Protein AF-A0A3G1KVZ5-F1 (afdb_monomer_lite)

Sequence (141 aa):
MNRLGIYLINGFFSAFIGLVIKIIETVVEHENTVSVPELFESMTKGALIGTISLFVLFHVFIRFKRKPIAGFISNFIVVAVLMAVVGIFDFITSSCAFNYYRWIVSFIMAEILSFLLASVWYRQMILYNDKLEKKKASIMD

Organism: Formimonas warabiya (NCBI:txid1761012)

Secondary structure (DSSP, 8-state):
--HHHHHHHHHHHHHHHHHHHHHHHHHHTT-S---HHHHHHHHHHHHHHHHHHHHHHHHHHHHTTS-HHHHHHHHHHHHHHHHHHHHHHHHHHS-S---HHHHHHHHHHHHHHHHHHHHHHHHHHHHHHHHHHHHHHHHH-

Radius of gyration: 17.64 Å; chains: 1; bounding box: 46×23×56 Å

pLDDT: mean 83.36, std 7.32, range [55.56, 92.5]

Structure (mmCIF, N/CA/C/O backbone):
data_AF-A0A3G1KVZ5-F1
#
_entry.id   AF-A0A3G1KVZ5-F1
#
loop_
_atom_site.group_PDB
_atom_site.id
_atom_site.type_symbol
_atom_site.label_atom_id
_atom_site.label_alt_id
_atom_site.label_comp_id
_atom_site.label_asym_id
_atom_site.label_entity_id
_atom_site.label_seq_id
_atom_site.pdbx_PDB_ins_code
_atom_site.Cartn_x
_atom_site.Cartn_y
_atom_site.Cartn_z
_atom_site.occupancy
_atom_site.B_iso_or_equiv
_atom_site.auth_seq_id
_atom_site.auth_comp_id
_atom_site.auth_asym_id
_atom_site.auth_atom_id
_atom_site.pdbx_PDB_model_num
ATOM 1 N N . MET A 1 1 ? -21.204 1.647 8.944 1.00 57.59 1 MET A N 1
ATOM 2 C CA . MET A 1 1 ? -20.349 1.045 7.908 1.00 57.59 1 MET A CA 1
ATOM 3 C C . MET A 1 1 ? -19.881 -0.305 8.419 1.00 57.59 1 MET A C 1
ATOM 5 O O . MET A 1 1 ? -19.348 -0.359 9.523 1.00 57.59 1 MET A O 1
ATOM 9 N N . ASN A 1 2 ? -20.175 -1.383 7.692 1.00 72.56 2 ASN A N 1
ATOM 10 C CA . ASN A 1 2 ? -19.749 -2.733 8.070 1.00 72.56 2 ASN A CA 1
ATOM 11 C C . ASN A 1 2 ? -18.269 -2.932 7.708 1.00 72.56 2 ASN A C 1
ATOM 13 O O . ASN A 1 2 ? -17.785 -2.307 6.766 1.00 72.56 2 ASN A O 1
ATOM 17 N N . ARG A 1 3 ? -17.560 -3.804 8.443 1.00 73.38 3 ARG A N 1
ATOM 18 C CA . ARG A 1 3 ? -16.112 -4.049 8.264 1.00 73.38 3 ARG A CA 1
ATOM 19 C C . ARG A 1 3 ? -15.753 -4.390 6.817 1.00 73.38 3 ARG A C 1
ATOM 21 O O . ARG A 1 3 ? -14.792 -3.851 6.295 1.00 73.38 3 ARG A O 1
ATOM 28 N N . LEU A 1 4 ? -16.571 -5.211 6.159 1.00 80.25 4 LEU A N 1
ATOM 29 C CA . LEU A 1 4 ? -16.380 -5.586 4.756 1.00 80.25 4 LEU A CA 1
ATOM 30 C C . LEU A 1 4 ? -16.336 -4.362 3.823 1.00 80.25 4 LEU A C 1
ATOM 32 O O . LEU A 1 4 ? -15.466 -4.273 2.969 1.00 80.25 4 LEU A O 1
ATOM 36 N N . GLY A 1 5 ? -17.226 -3.385 4.028 1.00 83.56 5 GLY A N 1
ATOM 37 C CA . GLY A 1 5 ? -17.275 -2.174 3.202 1.00 83.56 5 GLY A CA 1
ATOM 38 C C . GLY A 1 5 ? -16.027 -1.302 3.345 1.00 83.56 5 GLY A C 1
ATOM 39 O O . GLY A 1 5 ? -15.577 -0.724 2.365 1.00 83.56 5 GLY A O 1
ATOM 40 N N . ILE A 1 6 ? -15.432 -1.258 4.542 1.00 84.25 6 ILE A N 1
ATOM 41 C CA . ILE A 1 6 ? -14.153 -0.573 4.787 1.00 84.25 6 ILE A CA 1
ATOM 42 C C . ILE A 1 6 ? -13.037 -1.221 3.956 1.00 84.25 6 ILE A C 1
ATOM 44 O O . ILE A 1 6 ? -12.332 -0.521 3.236 1.00 84.25 6 ILE A O 1
ATOM 48 N N . TYR A 1 7 ? -12.922 -2.552 3.995 1.00 85.81 7 TYR A N 1
ATOM 49 C CA . TYR A 1 7 ? -11.905 -3.272 3.222 1.00 85.81 7 TYR A CA 1
ATOM 50 C C . TYR A 1 7 ? -12.110 -3.153 1.710 1.00 85.81 7 TYR A C 1
ATOM 52 O O . TYR A 1 7 ? -11.134 -2.972 0.994 1.00 85.81 7 TYR A O 1
ATOM 60 N N . LEU A 1 8 ? -13.355 -3.196 1.223 1.00 87.50 8 LEU A N 1
ATOM 61 C CA . LEU A 1 8 ? -13.656 -3.047 -0.205 1.00 87.50 8 LEU A CA 1
ATOM 62 C C . LEU A 1 8 ? -13.303 -1.650 -0.725 1.00 87.50 8 LEU A C 1
ATOM 64 O O . LEU A 1 8 ? -12.626 -1.523 -1.742 1.00 87.50 8 LEU A O 1
ATOM 68 N N . ILE A 1 9 ? -13.717 -0.602 -0.008 1.00 88.62 9 ILE A N 1
ATOM 69 C CA . ILE A 1 9 ? -13.399 0.785 -0.370 1.00 88.62 9 ILE A CA 1
ATOM 70 C C . ILE A 1 9 ? -11.885 1.016 -0.303 1.00 88.62 9 ILE A C 1
ATOM 72 O O . ILE A 1 9 ? -11.320 1.669 -1.176 1.00 88.62 9 ILE A O 1
ATOM 76 N N . ASN A 1 10 ? -11.215 0.452 0.703 1.00 89.19 10 ASN A N 1
ATOM 77 C CA . ASN A 1 10 ? -9.764 0.517 0.799 1.00 89.19 10 ASN A CA 1
ATOM 78 C C . ASN A 1 10 ? -9.088 -0.178 -0.377 1.00 89.19 10 ASN A C 1
ATOM 80 O O . ASN A 1 10 ? -8.272 0.448 -1.034 1.00 89.19 10 ASN A O 1
ATOM 84 N N . GLY A 1 11 ? -9.458 -1.425 -0.673 1.00 88.56 11 GLY A N 1
ATOM 85 C CA . GLY A 1 11 ? -8.913 -2.168 -1.805 1.00 88.56 11 GLY A CA 1
ATOM 86 C C . GLY A 1 11 ? -9.087 -1.411 -3.121 1.00 88.56 11 GLY A C 1
ATOM 87 O O . GLY A 1 11 ? -8.149 -1.345 -3.906 1.00 88.56 11 GLY A O 1
ATOM 88 N N . PHE A 1 12 ? -10.234 -0.753 -3.316 1.00 91.81 12 PHE A N 1
ATOM 89 C CA . PHE A 1 12 ? -10.471 0.127 -4.459 1.00 91.81 12 PHE A CA 1
ATOM 90 C C . PHE A 1 12 ? -9.490 1.309 -4.495 1.00 91.81 12 PHE A C 1
ATOM 92 O O . PHE A 1 12 ? -8.779 1.473 -5.482 1.00 91.81 12 PHE A O 1
ATOM 99 N N . PHE A 1 13 ? -9.376 2.099 -3.421 1.00 90.81 13 PHE A N 1
ATOM 100 C CA . PHE A 1 13 ? -8.422 3.218 -3.380 1.00 90.81 13 PHE A CA 1
ATOM 101 C C . PHE A 1 13 ? -6.967 2.764 -3.517 1.00 90.81 13 PHE A C 1
ATOM 103 O O . PHE A 1 13 ? -6.174 3.419 -4.189 1.00 90.81 13 PHE A O 1
ATOM 110 N N . SER A 1 14 ? -6.611 1.629 -2.925 1.00 91.50 14 SER A N 1
ATOM 111 C CA . SER A 1 14 ? -5.276 1.053 -3.031 1.00 91.50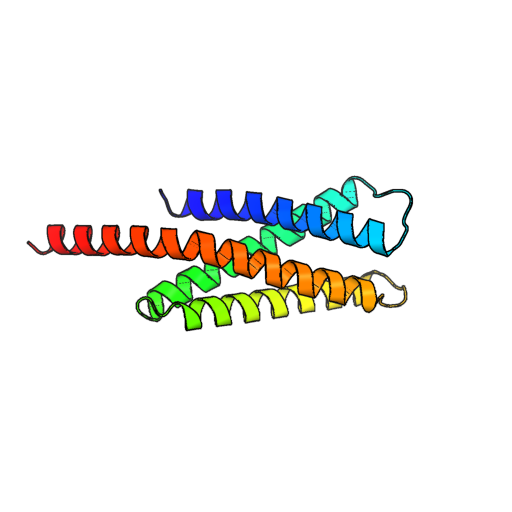 14 SER A CA 1
ATOM 112 C C . SER A 1 14 ? -4.980 0.522 -4.437 1.00 91.50 14 SER A C 1
ATOM 114 O O . SER A 1 14 ? -3.842 0.624 -4.887 1.00 91.50 14 SER A O 1
ATOM 116 N N . ALA A 1 15 ? -5.990 0.050 -5.174 1.00 92.06 15 ALA A N 1
ATOM 117 C CA . ALA A 1 15 ? -5.852 -0.268 -6.593 1.00 92.06 15 ALA A CA 1
ATOM 118 C C . ALA A 1 15 ? -5.539 0.985 -7.424 1.00 92.06 15 ALA A C 1
ATOM 120 O O . ALA A 1 15 ? -4.630 0.962 -8.252 1.00 92.06 15 ALA A O 1
ATOM 121 N N . PHE A 1 16 ? -6.234 2.100 -7.163 1.00 91.94 16 PHE A N 1
ATOM 122 C CA . PHE A 1 16 ? -5.923 3.387 -7.801 1.00 91.94 16 PHE A CA 1
ATOM 123 C C . PHE A 1 16 ? -4.520 3.881 -7.457 1.00 91.94 16 PHE A C 1
ATOM 125 O O . PHE A 1 16 ? -3.829 4.391 -8.331 1.00 91.94 16 PHE A O 1
ATOM 132 N N . ILE A 1 17 ? -4.077 3.697 -6.213 1.00 90.75 17 ILE A N 1
ATOM 133 C CA . ILE A 1 17 ? -2.700 4.002 -5.807 1.00 90.75 17 ILE A CA 1
ATOM 134 C C . ILE A 1 17 ? -1.701 3.179 -6.630 1.00 90.75 17 ILE A C 1
ATOM 136 O O . ILE A 1 17 ? -0.761 3.753 -7.170 1.00 90.75 17 ILE A O 1
ATOM 140 N N . GLY A 1 18 ? -1.930 1.872 -6.792 1.00 89.81 18 GLY A N 1
ATOM 141 C CA . GLY A 1 18 ? -1.095 1.021 -7.647 1.00 89.81 18 GLY A CA 1
ATOM 142 C C . GLY A 1 18 ? -1.047 1.507 -9.100 1.00 89.81 18 GLY A C 1
ATOM 143 O O . GLY A 1 18 ? 0.024 1.590 -9.700 1.00 89.81 18 GLY A O 1
ATOM 144 N N . LEU A 1 19 ? -2.190 1.918 -9.654 1.00 92.50 19 LEU A N 1
ATOM 145 C CA . LEU A 1 19 ? -2.252 2.508 -10.994 1.00 92.50 19 LEU A CA 1
ATOM 146 C C . LEU A 1 19 ? -1.431 3.802 -11.097 1.00 92.50 19 LEU A C 1
ATOM 148 O O . LEU A 1 19 ? -0.644 3.955 -12.027 1.00 92.50 19 LEU A O 1
ATOM 152 N N . VAL A 1 20 ? -1.578 4.715 -10.132 1.00 89.50 20 VAL A N 1
ATOM 153 C CA . VAL A 1 20 ? -0.821 5.977 -10.090 1.00 89.50 20 VAL A CA 1
ATOM 154 C C . VAL A 1 20 ? 0.681 5.714 -10.002 1.00 89.50 20 VAL A C 1
ATOM 156 O O . VAL A 1 20 ? 1.440 6.352 -10.726 1.00 89.50 20 VAL A O 1
ATOM 159 N N . ILE A 1 21 ? 1.110 4.759 -9.171 1.00 89.25 21 ILE A N 1
ATOM 160 C CA . ILE A 1 21 ? 2.523 4.374 -9.055 1.00 89.25 21 ILE A CA 1
ATOM 161 C C . ILE A 1 21 ? 3.060 3.911 -10.413 1.00 89.25 21 ILE A C 1
ATOM 163 O O . ILE A 1 21 ? 4.061 4.453 -10.865 1.00 89.25 21 ILE A O 1
ATOM 167 N N . LYS A 1 22 ? 2.364 3.005 -11.113 1.00 89.81 22 LYS A N 1
ATOM 168 C CA . LYS A 1 22 ? 2.821 2.509 -12.423 1.00 89.81 22 LYS A CA 1
ATOM 169 C C . LYS A 1 22 ? 2.882 3.608 -13.486 1.00 89.81 22 LYS A C 1
ATOM 171 O O . LYS A 1 22 ? 3.822 3.642 -14.268 1.00 89.81 22 LYS A O 1
ATOM 176 N N . ILE A 1 23 ? 1.924 4.537 -13.495 1.00 88.94 23 ILE A N 1
ATOM 177 C CA . ILE A 1 23 ? 1.974 5.697 -14.401 1.00 88.94 23 ILE A CA 1
A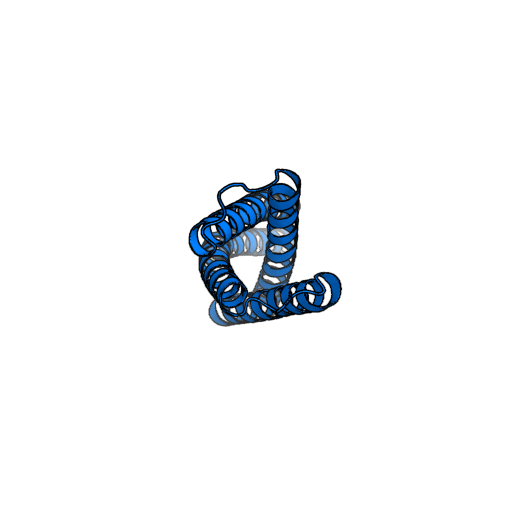TOM 178 C C . ILE A 1 23 ? 3.221 6.545 -14.122 1.00 88.94 23 ILE A C 1
ATOM 180 O O . ILE A 1 23 ? 3.898 6.965 -15.057 1.00 88.94 23 ILE A O 1
ATOM 184 N N . ILE A 1 24 ? 3.543 6.786 -12.848 1.00 87.12 24 ILE A N 1
ATOM 185 C CA . ILE A 1 24 ? 4.744 7.534 -12.459 1.00 87.12 24 ILE A CA 1
ATOM 186 C C . ILE A 1 24 ? 6.010 6.785 -12.882 1.00 87.12 24 ILE A C 1
ATOM 188 O O . ILE A 1 24 ? 6.911 7.411 -13.432 1.00 87.12 24 ILE A O 1
ATOM 192 N N . GLU A 1 25 ? 6.075 5.468 -12.668 1.00 84.75 25 GLU A N 1
ATOM 193 C CA . GLU A 1 25 ? 7.204 4.637 -13.104 1.00 84.75 25 GLU A CA 1
ATOM 194 C C . GLU A 1 25 ? 7.456 4.779 -14.606 1.00 84.75 25 GLU A C 1
ATOM 196 O O . GLU A 1 25 ? 8.573 5.093 -15.003 1.00 84.75 25 GLU A O 1
ATOM 201 N N . THR A 1 26 ? 6.418 4.643 -15.433 1.00 85.69 26 THR A N 1
ATOM 202 C CA . THR A 1 26 ? 6.522 4.789 -16.893 1.00 85.69 26 THR A CA 1
ATOM 203 C C . THR A 1 26 ? 7.034 6.169 -17.299 1.00 85.69 26 THR A C 1
ATOM 205 O O . THR A 1 26 ? 7.881 6.277 -18.185 1.00 85.69 26 THR A O 1
ATOM 208 N N . VAL A 1 27 ? 6.555 7.232 -16.643 1.00 85.12 27 VAL A N 1
ATOM 209 C CA . VAL A 1 27 ? 7.031 8.600 -16.906 1.00 85.12 27 VAL A CA 1
ATOM 210 C C . VAL A 1 27 ? 8.509 8.744 -16.536 1.00 85.12 27 VAL A C 1
ATOM 212 O O . VAL A 1 27 ? 9.270 9.348 -17.289 1.00 85.12 27 VAL A O 1
ATOM 215 N N . VAL A 1 28 ? 8.936 8.175 -15.405 1.00 82.25 28 VAL A N 1
ATOM 216 C CA . VAL A 1 28 ? 10.340 8.205 -14.962 1.00 82.25 28 VAL A CA 1
ATOM 217 C C . VAL A 1 28 ? 11.238 7.406 -15.912 1.00 82.25 28 VAL A C 1
ATOM 219 O O . VAL A 1 28 ? 12.329 7.863 -16.256 1.00 82.25 28 VAL A O 1
ATOM 222 N N . GLU A 1 29 ? 10.776 6.251 -16.387 1.00 81.94 29 GLU A N 1
ATOM 223 C CA . GLU A 1 29 ? 11.516 5.385 -17.313 1.00 81.94 29 GLU A CA 1
ATOM 224 C C . GLU A 1 29 ? 11.481 5.874 -18.772 1.00 81.94 29 GLU A C 1
ATOM 226 O O . GLU A 1 29 ? 12.148 5.288 -19.621 1.00 81.94 29 GLU A O 1
ATOM 231 N N . HIS A 1 30 ? 10.777 6.977 -19.064 1.00 80.12 30 HIS A N 1
ATOM 232 C CA . HIS A 1 30 ? 10.589 7.505 -20.423 1.00 80.12 30 HIS A CA 1
ATOM 233 C C . HIS A 1 30 ? 10.044 6.444 -21.396 1.00 80.12 30 HIS A C 1
ATOM 235 O O . HIS A 1 30 ? 10.356 6.439 -22.590 1.00 80.12 30 HIS A O 1
ATOM 241 N N . GLU A 1 31 ? 9.220 5.528 -20.889 1.00 77.38 31 GLU A N 1
ATOM 242 C CA . GLU A 1 31 ? 8.579 4.510 -21.707 1.00 77.38 31 GLU A CA 1
ATOM 243 C C . GLU A 1 31 ? 7.431 5.134 -22.508 1.00 77.38 31 GLU A C 1
ATOM 245 O O . GLU A 1 31 ? 6.545 5.796 -21.967 1.00 77.38 31 GLU A O 1
ATOM 250 N N . ASN A 1 32 ? 7.422 4.904 -23.823 1.00 74.31 32 ASN A N 1
ATOM 251 C CA . ASN A 1 32 ? 6.414 5.490 -24.713 1.00 74.31 32 ASN A CA 1
ATOM 252 C C . ASN A 1 32 ? 5.047 4.790 -24.628 1.00 74.31 32 ASN A C 1
ATOM 254 O O . ASN A 1 32 ? 4.052 5.322 -25.120 1.00 74.31 32 ASN A O 1
ATOM 258 N N . THR A 1 33 ? 4.984 3.590 -24.046 1.00 75.94 33 THR A N 1
ATOM 259 C CA . THR A 1 33 ? 3.766 2.774 -23.998 1.00 75.94 33 THR A CA 1
ATOM 260 C C . THR A 1 33 ? 3.724 1.917 -22.741 1.00 75.94 33 THR A C 1
ATOM 262 O O . THR A 1 33 ? 4.691 1.218 -22.460 1.00 75.94 33 THR A O 1
ATOM 265 N N . VAL A 1 34 ? 2.574 1.891 -22.062 1.00 80.31 34 VAL A N 1
ATOM 266 C CA . VAL A 1 34 ? 2.281 0.929 -20.987 1.00 80.31 34 VAL A CA 1
ATOM 267 C C . VAL A 1 34 ? 1.278 -0.085 -21.492 1.00 80.31 34 VAL A C 1
ATOM 269 O O . VAL A 1 34 ? 0.230 0.289 -22.028 1.00 80.31 34 VAL A O 1
ATOM 272 N N . SER A 1 35 ? 1.573 -1.368 -21.308 1.00 87.12 35 SER A N 1
ATOM 273 C CA . SER A 1 35 ? 0.621 -2.413 -21.655 1.00 87.12 35 SER A CA 1
ATOM 274 C C . SER A 1 35 ? -0.546 -2.435 -20.655 1.00 87.12 35 SER A C 1
ATOM 276 O O . SER A 1 35 ? -0.381 -2.258 -19.447 1.00 87.12 35 SER A O 1
ATOM 278 N N . VAL A 1 36 ? -1.766 -2.662 -21.152 1.00 87.31 36 VAL A N 1
ATOM 279 C CA . VAL A 1 36 ? -2.960 -2.786 -20.296 1.00 87.31 36 VAL A CA 1
ATOM 280 C C . VAL A 1 36 ? -2.793 -3.871 -19.215 1.00 87.31 36 VAL A C 1
ATOM 282 O O . VAL A 1 36 ? -3.157 -3.603 -18.069 1.00 87.31 36 VAL A O 1
ATOM 285 N N . PRO A 1 37 ? -2.217 -5.058 -19.504 1.00 89.44 37 PRO A N 1
ATOM 286 C CA . PRO A 1 37 ? -1.961 -6.071 -18.480 1.00 89.44 37 PRO A CA 1
ATOM 287 C C . PRO A 1 37 ? -1.084 -5.580 -17.321 1.00 89.44 37 PRO A C 1
ATOM 289 O O . PRO A 1 37 ? -1.405 -5.867 -16.171 1.00 89.44 37 PRO A O 1
ATOM 292 N N . GLU A 1 38 ? -0.040 -4.792 -17.588 1.00 85.81 38 GLU A N 1
ATOM 293 C CA . GLU A 1 38 ? 0.825 -4.242 -16.533 1.00 85.81 38 GLU A CA 1
ATOM 294 C C . GLU A 1 38 ? 0.092 -3.244 -15.628 1.00 85.81 38 GLU A C 1
ATOM 296 O O . GLU A 1 38 ? 0.329 -3.203 -14.419 1.00 85.81 38 GLU A O 1
ATOM 301 N N . LEU A 1 39 ? -0.835 -2.458 -16.187 1.00 89.69 39 LEU A N 1
ATOM 302 C CA . LEU A 1 39 ? -1.687 -1.574 -15.387 1.00 89.69 39 LEU A CA 1
ATOM 303 C C . LEU A 1 39 ? -2.571 -2.387 -14.436 1.00 89.69 39 LEU A C 1
ATOM 305 O O . LEU A 1 39 ? -2.654 -2.067 -13.249 1.00 89.69 39 LEU A O 1
ATOM 309 N N . PHE A 1 40 ? -3.193 -3.461 -14.931 1.00 91.12 40 PHE A N 1
ATOM 310 C CA . PHE A 1 40 ? -4.006 -4.359 -14.105 1.00 91.12 40 PHE A CA 1
ATOM 311 C C . PHE A 1 40 ? -3.183 -5.081 -13.037 1.00 91.12 40 PHE A C 1
ATOM 313 O O . PHE A 1 40 ? -3.644 -5.232 -11.900 1.00 91.12 40 PHE A O 1
ATOM 320 N N . GLU A 1 41 ? -1.965 -5.503 -13.368 1.00 88.31 41 GLU A N 1
ATOM 321 C CA . GLU A 1 41 ? -1.048 -6.107 -12.406 1.00 88.31 41 GLU A CA 1
ATOM 322 C C . GLU A 1 41 ? -0.714 -5.120 -11.284 1.00 88.31 41 GLU A C 1
ATOM 324 O O . GLU A 1 41 ? -0.864 -5.455 -10.106 1.00 88.31 41 GLU A O 1
ATOM 329 N N . SER A 1 42 ? -0.356 -3.879 -11.628 1.00 90.44 42 SER A N 1
ATOM 330 C CA . SER A 1 42 ? -0.043 -2.854 -10.631 1.00 90.44 42 SER A CA 1
ATOM 331 C C . SER A 1 42 ? -1.247 -2.499 -9.757 1.00 90.44 42 SER A C 1
ATOM 333 O O . SER A 1 42 ? -1.131 -2.394 -8.534 1.00 90.44 42 SER A O 1
ATOM 335 N N . MET A 1 43 ? -2.440 -2.388 -10.350 1.00 92.38 43 MET A N 1
ATOM 336 C CA . MET A 1 43 ? -3.687 -2.208 -9.599 1.00 92.38 43 MET A CA 1
ATOM 337 C C . MET A 1 43 ? -3.915 -3.348 -8.603 1.00 92.38 43 MET A C 1
ATOM 339 O O . MET A 1 43 ? -4.278 -3.108 -7.452 1.00 92.38 43 MET A O 1
ATOM 343 N N . THR A 1 44 ? -3.676 -4.590 -9.023 1.00 90.94 44 THR A N 1
ATOM 344 C CA . THR A 1 44 ? -3.858 -5.772 -8.173 1.00 90.94 44 THR A CA 1
ATOM 34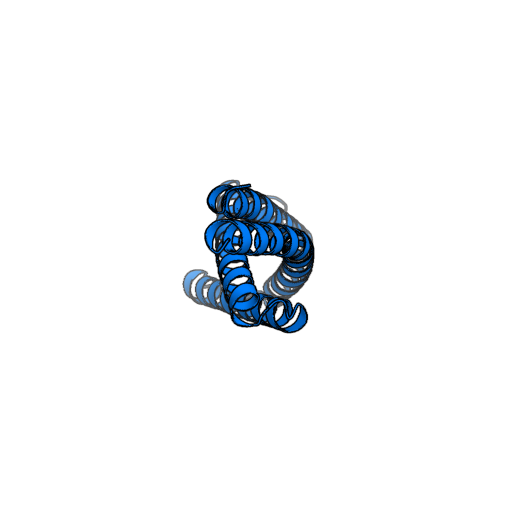5 C C . THR A 1 44 ? -2.836 -5.797 -7.036 1.00 90.94 44 THR A C 1
ATOM 347 O O . THR A 1 44 ? -3.218 -5.998 -5.881 1.00 90.94 44 THR A O 1
ATOM 350 N N . LYS A 1 45 ? -1.557 -5.515 -7.330 1.00 88.56 45 LYS A N 1
ATOM 351 C CA . LYS A 1 45 ? -0.491 -5.363 -6.325 1.00 88.56 45 LYS A CA 1
ATOM 352 C C . LYS A 1 45 ? -0.866 -4.278 -5.308 1.00 88.56 45 LYS A C 1
ATOM 354 O O . LYS A 1 45 ? -0.862 -4.539 -4.106 1.00 88.56 45 LYS A O 1
ATOM 359 N N . GLY A 1 46 ? -1.293 -3.104 -5.775 1.00 90.19 46 GLY A N 1
ATOM 360 C CA . GLY A 1 46 ? -1.753 -2.006 -4.924 1.00 90.19 46 GLY A CA 1
ATOM 361 C C . GLY A 1 46 ? -2.927 -2.400 -4.023 1.00 90.19 46 GLY A C 1
ATOM 362 O O . GLY A 1 46 ? -2.868 -2.202 -2.808 1.00 90.19 46 GLY A O 1
ATOM 363 N N . ALA A 1 47 ? -3.967 -3.028 -4.582 1.00 90.62 47 ALA A N 1
ATOM 364 C CA . ALA A 1 47 ? -5.133 -3.499 -3.833 1.00 90.62 47 ALA A CA 1
ATOM 365 C C . ALA A 1 47 ? -4.758 -4.493 -2.722 1.00 90.62 47 ALA A C 1
ATOM 367 O O . ALA A 1 47 ? -5.245 -4.374 -1.592 1.00 90.62 47 ALA A O 1
ATOM 368 N N . LEU A 1 48 ? -3.878 -5.452 -3.028 1.00 89.94 48 LEU A N 1
ATOM 369 C CA . LEU A 1 48 ? -3.392 -6.450 -2.075 1.00 89.94 48 LEU A CA 1
ATOM 370 C C . LEU A 1 48 ? -2.595 -5.799 -0.945 1.00 89.94 48 LEU A C 1
ATOM 372 O O . LEU A 1 48 ? -2.932 -5.994 0.226 1.00 89.94 48 LEU A O 1
ATOM 376 N N . ILE A 1 49 ? -1.592 -4.983 -1.287 1.00 89.44 49 ILE A N 1
ATOM 377 C CA . ILE A 1 49 ? -0.735 -4.301 -0.309 1.00 89.44 49 ILE A CA 1
ATOM 378 C C . ILE A 1 49 ? -1.582 -3.443 0.621 1.00 89.44 49 ILE A C 1
ATOM 380 O O . ILE A 1 49 ? -1.501 -3.577 1.842 1.00 89.44 49 ILE A O 1
ATOM 384 N N . GLY A 1 50 ? -2.456 -2.611 0.057 1.00 87.06 50 GLY A N 1
ATOM 385 C CA . GLY A 1 50 ? -3.301 -1.731 0.847 1.00 87.06 50 GLY A CA 1
ATOM 386 C C . GLY A 1 50 ? -4.287 -2.481 1.739 1.00 87.06 50 GLY A C 1
ATOM 387 O O . GLY A 1 50 ? -4.525 -2.061 2.871 1.00 87.06 50 GLY A O 1
ATOM 388 N N . THR A 1 51 ? -4.844 -3.605 1.279 1.00 89.06 51 THR A N 1
ATOM 389 C CA . THR A 1 51 ? -5.774 -4.418 2.082 1.00 89.06 51 THR A CA 1
ATOM 390 C C . THR A 1 51 ? -5.064 -5.090 3.255 1.00 89.06 51 THR A C 1
ATOM 392 O O . THR A 1 51 ? -5.565 -5.033 4.381 1.00 89.06 51 THR A O 1
ATOM 395 N N . ILE A 1 52 ? -3.884 -5.674 3.022 1.00 88.00 52 ILE A N 1
ATOM 396 C CA . ILE A 1 52 ? -3.064 -6.284 4.079 1.00 88.00 52 ILE A CA 1
ATOM 397 C C . ILE A 1 52 ? -2.610 -5.213 5.078 1.00 88.00 52 ILE A C 1
ATOM 399 O O . ILE A 1 52 ? -2.730 -5.401 6.289 1.00 88.00 52 ILE A O 1
ATOM 403 N N . SER A 1 53 ? -2.162 -4.059 4.583 1.00 87.25 53 SER A N 1
ATOM 404 C CA . SER A 1 53 ? -1.732 -2.932 5.410 1.00 87.25 53 SER A CA 1
ATOM 405 C C . SER A 1 53 ? -2.855 -2.425 6.317 1.00 87.25 53 SER A C 1
ATOM 407 O O . SER A 1 53 ? -2.675 -2.301 7.531 1.00 87.25 53 SER A O 1
ATOM 409 N N . LEU A 1 54 ? -4.055 -2.224 5.761 1.00 87.62 54 LEU A N 1
ATOM 410 C CA . LEU A 1 54 ? -5.223 -1.814 6.537 1.00 87.62 54 LEU A CA 1
ATOM 411 C C . LEU A 1 54 ? -5.626 -2.867 7.575 1.00 87.62 54 LEU A C 1
ATOM 413 O O . LEU A 1 54 ? -6.014 -2.512 8.690 1.00 87.62 54 LEU A O 1
ATOM 417 N N . PHE A 1 55 ? -5.537 -4.152 7.231 1.00 86.06 55 PHE A N 1
ATOM 418 C CA . PHE A 1 55 ? -5.828 -5.238 8.163 1.00 86.06 55 PHE A CA 1
ATOM 419 C C . PHE A 1 55 ? -4.903 -5.190 9.383 1.00 86.06 55 PHE A C 1
ATOM 421 O O . PHE A 1 55 ? -5.380 -5.233 10.522 1.00 86.06 55 PHE A O 1
ATOM 428 N N . VAL A 1 56 ? -3.594 -5.027 9.164 1.00 84.81 56 VAL A N 1
ATOM 429 C CA . VAL A 1 56 ? -2.625 -4.904 10.260 1.00 84.81 56 VAL A CA 1
ATOM 430 C C . VAL A 1 56 ? -2.871 -3.631 11.067 1.00 84.81 56 VAL A C 1
ATOM 432 O O . VAL A 1 56 ? -2.956 -3.706 12.295 1.00 84.81 56 VAL A O 1
ATOM 435 N N . LEU A 1 57 ? -3.083 -2.491 10.402 1.00 83.56 57 LEU A N 1
ATOM 436 C CA . LEU A 1 57 ? -3.401 -1.218 11.054 1.00 83.56 57 LEU A CA 1
ATOM 437 C C . LEU A 1 57 ? -4.616 -1.351 11.983 1.00 83.56 57 LEU A C 1
ATOM 439 O O . LEU A 1 57 ? -4.571 -0.921 13.136 1.00 83.56 57 LEU A O 1
ATOM 443 N N . PHE A 1 58 ? -5.690 -1.983 11.507 1.00 82.56 58 PHE A N 1
ATOM 444 C CA . PHE A 1 58 ? -6.910 -2.194 12.283 1.00 82.56 58 PHE A CA 1
ATOM 445 C C . PHE A 1 58 ? -6.665 -3.103 13.494 1.00 82.56 58 PHE A C 1
ATOM 447 O O . PHE A 1 58 ? -7.135 -2.819 14.599 1.00 82.56 58 PHE A O 1
ATOM 454 N N . HIS A 1 59 ? -5.897 -4.180 13.313 1.00 82.50 59 HIS A N 1
ATOM 455 C CA . HIS A 1 59 ? -5.578 -5.119 14.385 1.00 82.50 59 HIS A CA 1
ATOM 456 C C . HIS A 1 59 ? -4.722 -4.470 15.484 1.00 82.50 59 HIS A C 1
ATOM 458 O O . HIS A 1 59 ? -5.014 -4.609 16.675 1.00 82.50 59 HIS A O 1
ATOM 464 N N . VAL A 1 60 ? -3.704 -3.701 15.091 1.00 80.88 60 VAL A N 1
ATOM 465 C CA . VAL A 1 60 ? -2.846 -2.939 16.007 1.00 80.88 60 VAL A CA 1
ATOM 466 C C . VAL A 1 60 ? -3.655 -1.856 16.721 1.00 80.88 60 VAL A C 1
ATOM 468 O O . VAL A 1 60 ? -3.569 -1.735 17.944 1.00 80.88 60 VAL A O 1
ATOM 471 N N . PHE A 1 61 ? -4.511 -1.121 16.008 1.00 78.38 61 PHE A N 1
ATOM 472 C CA . PHE A 1 61 ? -5.355 -0.082 16.602 1.00 78.38 61 PHE A CA 1
ATOM 473 C C . PHE A 1 61 ? -6.267 -0.623 17.716 1.00 78.38 61 PHE A C 1
ATOM 475 O O . PHE A 1 61 ? -6.342 -0.024 18.795 1.00 78.38 61 PHE A O 1
ATOM 482 N N . ILE A 1 62 ? -6.911 -1.775 17.488 1.00 74.94 62 ILE A N 1
ATOM 483 C CA . ILE A 1 62 ? -7.756 -2.441 18.493 1.00 74.94 62 ILE A CA 1
ATOM 484 C C . ILE A 1 62 ? -6.919 -2.904 19.689 1.00 74.94 62 ILE A C 1
ATOM 486 O O . ILE A 1 62 ? -7.299 -2.670 20.837 1.00 74.94 62 ILE A O 1
ATOM 490 N N . ARG A 1 63 ? -5.773 -3.550 19.440 1.00 77.19 63 ARG A N 1
ATOM 491 C CA . ARG A 1 63 ? -4.946 -4.149 20.499 1.00 77.19 63 ARG A CA 1
ATOM 492 C C . ARG A 1 63 ? -4.282 -3.105 21.399 1.00 77.19 63 ARG A C 1
ATOM 494 O O . ARG A 1 63 ? -4.167 -3.325 22.601 1.00 77.19 63 ARG A O 1
ATOM 501 N N . PHE A 1 64 ? -3.886 -1.962 20.844 1.00 71.81 64 PHE A N 1
ATOM 502 C CA . PHE A 1 64 ? -3.158 -0.914 21.567 1.00 71.81 64 PHE A CA 1
ATOM 503 C C . PHE A 1 64 ? -4.040 0.238 22.070 1.00 71.81 64 PHE A C 1
ATOM 505 O O . PHE A 1 64 ? -3.519 1.311 22.370 1.00 71.81 64 PHE A O 1
ATOM 512 N N . LYS A 1 65 ? -5.361 0.026 22.195 1.00 66.00 65 LYS A N 1
ATOM 513 C CA . LYS A 1 65 ? -6.318 0.992 22.770 1.00 66.00 65 LYS A CA 1
ATOM 514 C C . LYS A 1 65 ? -6.141 2.417 22.219 1.00 66.00 65 LYS A C 1
ATOM 516 O O . LYS A 1 65 ? -5.938 3.360 22.979 1.00 66.00 65 LYS A O 1
ATOM 521 N N . ARG A 1 66 ? -6.243 2.583 20.895 1.00 66.88 66 ARG A N 1
ATOM 522 C CA . ARG A 1 66 ? -6.216 3.902 20.227 1.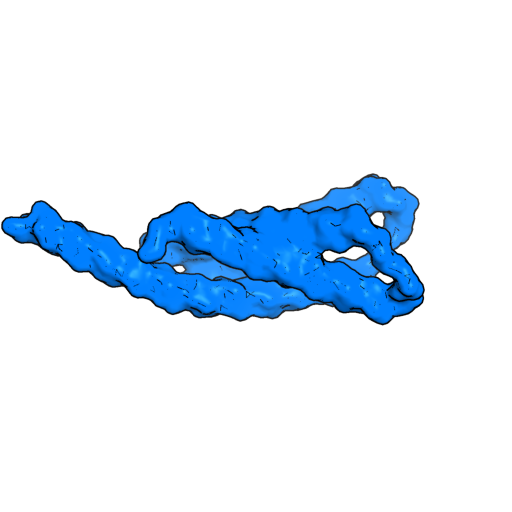00 66.88 66 ARG A CA 1
ATOM 523 C C . ARG A 1 66 ? -4.883 4.661 20.310 1.00 66.88 66 ARG A C 1
ATOM 525 O O . ARG A 1 66 ? -4.894 5.886 20.311 1.00 66.88 66 ARG A O 1
ATOM 532 N N . LYS A 1 67 ? -3.727 3.989 20.342 1.00 72.44 67 LYS A N 1
ATOM 533 C CA . LYS A 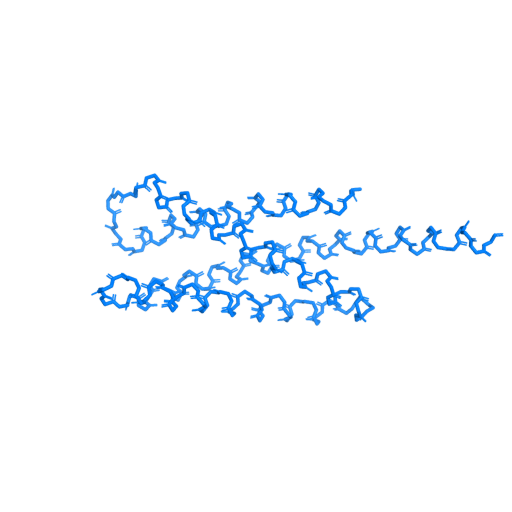1 67 ? -2.437 4.667 20.107 1.00 72.44 67 LYS A CA 1
ATOM 534 C C . LYS A 1 67 ? -2.214 4.875 18.595 1.00 72.44 67 LYS A C 1
ATOM 536 O O . LYS A 1 67 ? -1.798 3.918 17.940 1.00 72.44 67 LYS A O 1
ATOM 541 N N . PRO A 1 68 ? -2.448 6.081 18.024 1.00 70.56 68 PRO A N 1
ATOM 542 C CA . PRO A 1 68 ? -2.315 6.326 16.581 1.00 70.56 68 PRO A CA 1
ATOM 543 C C . PRO A 1 68 ? -0.923 5.992 16.064 1.00 70.56 68 PRO A C 1
ATOM 545 O O . PRO A 1 68 ? -0.781 5.316 15.053 1.00 70.56 68 PRO A O 1
ATOM 548 N N . ILE A 1 69 ? 0.100 6.439 16.796 1.00 80.56 69 ILE A N 1
ATOM 549 C CA . ILE A 1 69 ? 1.504 6.347 16.388 1.00 80.56 69 ILE A CA 1
ATOM 550 C C . ILE A 1 69 ? 1.912 4.886 16.168 1.00 80.56 69 ILE A C 1
ATOM 552 O O . ILE A 1 69 ? 2.524 4.570 15.156 1.00 80.56 69 ILE A O 1
ATOM 556 N N . ALA A 1 70 ? 1.509 3.979 17.064 1.00 80.88 70 ALA A N 1
ATOM 557 C CA . ALA A 1 70 ? 1.807 2.553 16.926 1.00 80.88 70 ALA A CA 1
ATOM 558 C C . ALA A 1 70 ? 1.143 1.943 15.679 1.00 80.88 70 ALA A C 1
ATOM 560 O O . ALA A 1 70 ? 1.766 1.150 14.979 1.00 80.88 70 ALA A O 1
ATOM 561 N N . GLY A 1 71 ? -0.094 2.353 15.376 1.00 81.06 71 GLY A N 1
ATOM 562 C CA . GLY A 1 71 ? -0.793 1.959 14.154 1.00 81.06 71 GLY A CA 1
ATOM 563 C C . GLY A 1 71 ? -0.067 2.438 12.896 1.00 81.06 71 GLY A C 1
ATOM 564 O O . GLY A 1 71 ? 0.232 1.626 12.024 1.00 81.06 71 GLY A O 1
ATOM 565 N N . PHE A 1 72 ? 0.289 3.723 12.830 1.00 82.69 72 PHE A N 1
ATOM 566 C CA . PHE A 1 72 ? 1.020 4.287 11.690 1.00 82.69 72 PHE A CA 1
ATOM 567 C C . PHE A 1 72 ? 2.377 3.619 11.471 1.00 82.69 72 PHE A C 1
ATOM 569 O O . PHE A 1 72 ? 2.672 3.223 10.348 1.00 82.69 72 PHE A O 1
ATOM 576 N N . ILE A 1 73 ? 3.162 3.425 12.535 1.00 86.50 73 ILE A N 1
ATOM 577 C CA . ILE A 1 73 ? 4.455 2.733 12.454 1.00 86.50 73 ILE A CA 1
ATOM 578 C C . ILE A 1 73 ? 4.260 1.302 11.946 1.00 86.50 73 ILE A C 1
ATOM 580 O O . ILE A 1 73 ? 4.988 0.863 11.063 1.00 86.50 73 ILE A O 1
ATOM 584 N N . SER A 1 74 ? 3.256 0.580 12.452 1.00 85.69 74 SER A N 1
ATOM 585 C CA . SER A 1 74 ? 2.988 -0.785 11.988 1.00 85.69 74 SER A CA 1
ATOM 586 C C . SER A 1 74 ? 2.588 -0.840 10.513 1.00 85.69 74 SER A C 1
ATOM 588 O O . SER A 1 74 ? 3.054 -1.713 9.792 1.00 85.69 74 SER A O 1
ATOM 590 N N . ASN A 1 75 ? 1.776 0.113 10.052 1.00 87.19 75 ASN A N 1
ATOM 591 C CA . ASN A 1 75 ? 1.359 0.224 8.659 1.00 87.19 75 ASN A CA 1
ATOM 592 C C . ASN A 1 75 ? 2.559 0.510 7.744 1.00 87.19 75 ASN A C 1
ATOM 594 O O . ASN A 1 75 ? 2.708 -0.159 6.730 1.00 87.19 75 ASN A O 1
ATOM 598 N N . PHE A 1 76 ? 3.439 1.431 8.148 1.00 88.31 76 PHE A N 1
ATOM 599 C CA . PHE A 1 76 ? 4.686 1.741 7.441 1.00 88.31 76 PHE A CA 1
ATOM 600 C C . PHE A 1 76 ? 5.585 0.500 7.326 1.00 88.31 76 PHE A C 1
ATOM 602 O O . PHE A 1 76 ? 5.991 0.108 6.243 1.00 88.31 76 PHE A O 1
ATOM 609 N N . ILE A 1 77 ? 5.809 -0.217 8.435 1.00 89.31 77 ILE A N 1
ATOM 610 C CA . ILE A 1 77 ? 6.611 -1.452 8.423 1.00 89.31 77 ILE A CA 1
ATOM 611 C C . ILE A 1 77 ? 6.004 -2.505 7.486 1.00 89.31 77 ILE A C 1
ATOM 613 O O . ILE A 1 77 ? 6.730 -3.165 6.748 1.00 89.31 77 ILE A O 1
ATOM 617 N N . VAL A 1 78 ? 4.681 -2.680 7.504 1.00 90.69 78 VAL A N 1
ATOM 618 C CA . VAL A 1 78 ? 4.006 -3.670 6.652 1.00 90.69 78 VAL A CA 1
ATOM 619 C C . VAL A 1 78 ? 4.123 -3.308 5.177 1.00 90.69 78 VAL A C 1
ATOM 621 O O . VAL A 1 78 ? 4.434 -4.186 4.376 1.00 90.69 78 VAL A O 1
ATOM 624 N N . VAL A 1 79 ? 3.910 -2.044 4.812 1.00 89.94 79 VAL A N 1
ATOM 625 C CA . VAL A 1 79 ? 4.062 -1.582 3.425 1.00 89.94 79 VAL A CA 1
ATOM 626 C C . VAL A 1 79 ? 5.499 -1.770 2.964 1.00 89.94 79 VAL A C 1
ATOM 628 O O . VAL A 1 79 ? 5.705 -2.383 1.918 1.00 89.94 79 VAL A O 1
ATOM 631 N N . ALA A 1 80 ? 6.480 -1.369 3.776 1.00 89.19 80 ALA A N 1
ATOM 632 C CA . ALA A 1 80 ? 7.890 -1.564 3.475 1.00 89.19 80 ALA A CA 1
ATOM 633 C C . ALA A 1 80 ? 8.241 -3.039 3.223 1.00 89.19 80 ALA A C 1
ATOM 635 O O . ALA A 1 80 ? 8.890 -3.367 2.229 1.00 89.19 80 ALA A O 1
ATOM 636 N N . VAL A 1 81 ? 7.778 -3.944 4.094 1.00 91.88 81 VAL A N 1
ATOM 637 C CA . VAL A 1 81 ? 8.006 -5.391 3.950 1.00 91.88 81 VAL A CA 1
ATOM 638 C C . VAL A 1 81 ? 7.336 -5.931 2.688 1.00 91.88 81 VAL A C 1
ATOM 640 O O . VAL A 1 81 ? 7.964 -6.672 1.937 1.00 91.88 81 VAL A O 1
ATOM 643 N N . LEU A 1 82 ? 6.084 -5.557 2.417 1.00 90.62 82 LEU A N 1
ATOM 644 C CA . LEU A 1 82 ? 5.367 -6.025 1.230 1.00 90.62 82 LEU A CA 1
ATOM 645 C C . LEU A 1 82 ? 6.007 -5.508 -0.065 1.00 90.62 82 LEU A C 1
ATOM 647 O O . LEU A 1 82 ? 6.157 -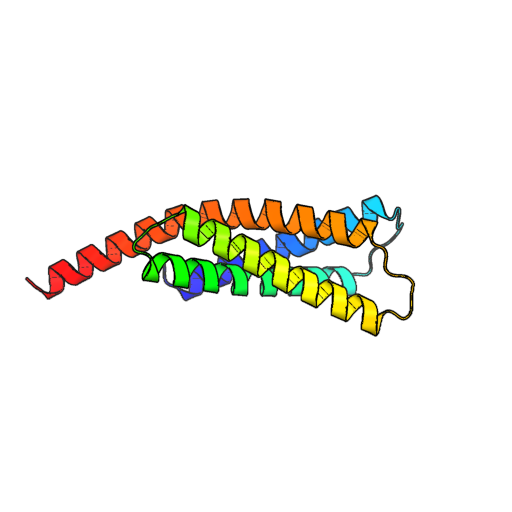6.276 -1.012 1.00 90.62 82 LEU A O 1
ATOM 651 N N . MET A 1 83 ? 6.446 -4.249 -0.096 1.00 88.56 83 MET A N 1
ATOM 652 C CA . MET A 1 83 ? 7.164 -3.671 -1.237 1.00 88.56 83 MET A CA 1
ATOM 653 C C . MET A 1 83 ? 8.536 -4.321 -1.450 1.00 88.56 83 MET A C 1
ATOM 655 O O . MET A 1 83 ? 8.944 -4.530 -2.593 1.00 88.56 83 MET A O 1
ATOM 659 N N . ALA A 1 84 ? 9.235 -4.694 -0.373 1.00 87.56 84 ALA A N 1
ATOM 660 C CA . ALA A 1 84 ? 10.466 -5.479 -0.459 1.00 87.56 84 ALA A CA 1
ATOM 661 C C . ALA A 1 84 ? 10.210 -6.871 -1.047 1.00 87.56 84 ALA A C 1
ATOM 663 O O . ALA A 1 84 ? 10.944 -7.298 -1.933 1.00 87.56 84 ALA A O 1
ATOM 664 N N . VAL A 1 85 ? 9.141 -7.550 -0.619 1.00 88.62 85 VAL A N 1
ATOM 665 C CA . VAL A 1 85 ? 8.740 -8.844 -1.191 1.00 88.62 85 VAL A CA 1
ATOM 666 C C . VAL A 1 85 ? 8.439 -8.705 -2.683 1.00 88.62 85 VAL A C 1
ATOM 668 O O . VAL A 1 85 ? 8.963 -9.491 -3.467 1.00 88.62 85 VAL A O 1
ATOM 671 N N . VAL A 1 86 ? 7.670 -7.689 -3.093 1.00 86.38 86 VAL A N 1
ATOM 672 C CA . VAL A 1 86 ? 7.402 -7.412 -4.517 1.00 86.38 86 VAL A CA 1
ATOM 673 C C . VAL A 1 86 ? 8.704 -7.175 -5.285 1.00 86.38 86 VAL A C 1
ATOM 675 O O . VAL A 1 86 ? 8.911 -7.798 -6.319 1.00 86.38 86 VAL A O 1
ATOM 678 N N . GLY A 1 87 ? 9.617 -6.361 -4.748 1.00 84.69 87 GLY A N 1
ATOM 679 C CA . GLY A 1 87 ? 10.914 -6.100 -5.378 1.00 84.69 87 GLY A CA 1
ATOM 680 C C . GLY A 1 87 ? 11.782 -7.350 -5.540 1.00 84.69 87 GLY A C 1
ATOM 681 O O . GLY A 1 87 ? 12.398 -7.534 -6.586 1.00 84.69 87 GLY A O 1
ATOM 682 N N . ILE A 1 88 ? 11.807 -8.232 -4.535 1.00 85.75 88 ILE A N 1
ATOM 683 C CA . ILE A 1 88 ? 12.531 -9.511 -4.597 1.00 85.75 88 ILE A CA 1
ATOM 684 C C . ILE A 1 88 ? 11.917 -10.425 -5.660 1.00 85.75 88 ILE A C 1
ATOM 686 O O . ILE A 1 88 ? 12.652 -11.023 -6.443 1.00 85.75 88 ILE A O 1
ATOM 690 N N . PHE A 1 89 ? 10.586 -10.531 -5.708 1.00 83.88 89 PHE A N 1
ATOM 691 C CA . PHE A 1 89 ? 9.906 -11.331 -6.727 1.00 83.88 89 PHE A CA 1
ATOM 692 C C . PHE A 1 89 ? 10.196 -10.808 -8.131 1.00 83.88 89 PHE A C 1
ATOM 694 O O . PHE A 1 89 ? 10.611 -11.592 -8.980 1.00 83.88 89 PHE A O 1
ATOM 701 N N . ASP A 1 90 ? 10.057 -9.500 -8.350 1.00 80.38 90 ASP A N 1
ATOM 702 C CA . ASP A 1 90 ? 10.340 -8.878 -9.642 1.00 80.38 90 ASP A CA 1
ATOM 703 C C . ASP A 1 90 ? 11.818 -9.078 -10.038 1.00 80.38 90 ASP A C 1
ATOM 705 O O . ASP A 1 90 ? 12.108 -9.349 -11.201 1.00 80.38 90 ASP A O 1
ATOM 709 N N . PHE A 1 91 ? 12.766 -9.027 -9.091 1.00 81.38 91 PHE A N 1
ATOM 710 C CA . PHE A 1 91 ? 14.183 -9.322 -9.350 1.00 81.38 91 PHE A CA 1
ATOM 711 C C . PHE A 1 91 ? 14.420 -10.770 -9.800 1.00 81.38 91 PHE A C 1
ATOM 713 O O . PHE A 1 91 ? 15.180 -11.010 -10.736 1.00 81.38 91 PHE A O 1
ATOM 720 N N . ILE A 1 92 ? 13.767 -11.737 -9.150 1.00 82.62 92 ILE A N 1
ATOM 721 C CA . ILE A 1 92 ? 13.920 -13.163 -9.469 1.00 82.62 92 ILE A CA 1
ATOM 722 C C . ILE A 1 92 ? 13.307 -13.490 -10.837 1.00 82.62 92 ILE A C 1
ATOM 724 O O . ILE A 1 92 ? 13.872 -14.287 -11.584 1.00 82.62 92 ILE A O 1
ATOM 728 N N . THR A 1 93 ? 12.153 -12.908 -11.172 1.00 78.81 93 THR A N 1
ATOM 729 C CA . THR A 1 93 ? 11.408 -13.266 -12.389 1.00 78.81 93 THR A CA 1
ATOM 730 C C . THR A 1 93 ? 11.894 -12.541 -13.637 1.00 78.81 93 THR A C 1
ATOM 732 O O . THR A 1 93 ? 11.813 -13.101 -14.729 1.00 78.81 93 THR A O 1
ATOM 735 N N . SER A 1 94 ? 12.390 -11.309 -13.514 1.00 67.31 94 SER A N 1
ATOM 736 C CA . SER A 1 94 ? 12.599 -10.453 -14.687 1.00 67.31 94 SER A CA 1
ATOM 737 C C . SER A 1 94 ? 13.865 -10.748 -15.496 1.00 67.31 94 SER A C 1
ATOM 739 O O . SER A 1 94 ? 13.971 -10.231 -16.601 1.00 67.31 94 SER A O 1
ATOM 741 N N . SER A 1 95 ? 14.806 -11.582 -15.023 1.00 57.53 95 SER A N 1
ATOM 742 C CA . SER A 1 95 ? 16.083 -11.929 -15.706 1.00 57.53 95 SER A CA 1
ATOM 743 C C . SER A 1 95 ? 16.940 -10.734 -16.186 1.00 57.53 95 SER A C 1
ATOM 745 O O . SER A 1 95 ? 18.002 -10.924 -16.776 1.00 57.53 95 SER A O 1
ATOM 747 N N . CYS A 1 96 ? 16.498 -9.507 -15.920 1.00 55.56 96 CYS A N 1
ATOM 748 C CA . CYS A 1 96 ? 17.079 -8.237 -16.317 1.00 55.56 96 CYS A CA 1
ATOM 749 C C . CYS A 1 96 ? 17.634 -7.524 -15.084 1.00 55.56 96 CYS A C 1
ATOM 751 O O . CYS A 1 96 ? 17.271 -7.816 -13.944 1.00 55.56 96 CYS A O 1
ATOM 753 N N . ALA A 1 97 ? 18.531 -6.568 -15.319 1.00 63.88 97 ALA A N 1
ATOM 754 C CA . ALA A 1 97 ? 19.125 -5.764 -14.262 1.00 63.88 97 ALA A CA 1
ATOM 755 C C . ALA A 1 97 ? 18.040 -5.065 -13.423 1.00 63.88 97 ALA A C 1
ATOM 757 O O . ALA A 1 97 ? 17.149 -4.406 -13.958 1.00 63.88 97 ALA A O 1
ATOM 758 N N . PHE A 1 98 ? 18.137 -5.199 -12.099 1.00 69.94 98 PHE A N 1
ATOM 759 C CA . PHE A 1 98 ? 17.247 -4.528 -11.157 1.00 69.94 98 PHE A CA 1
ATOM 760 C C . PHE A 1 98 ? 17.344 -3.009 -11.322 1.00 69.94 98 PHE A C 1
ATOM 762 O O . PHE A 1 98 ? 18.384 -2.417 -11.020 1.00 69.94 98 PHE A O 1
ATOM 769 N N . ASN A 1 99 ? 16.263 -2.361 -11.763 1.00 76.25 99 ASN A N 1
ATOM 770 C CA . ASN A 1 99 ? 16.217 -0.904 -11.809 1.00 76.25 99 ASN A CA 1
ATOM 771 C C . ASN A 1 99 ? 15.958 -0.341 -10.403 1.00 76.25 99 ASN A C 1
ATOM 773 O O . ASN A 1 99 ? 14.817 -0.132 -9.982 1.00 76.25 99 ASN A O 1
ATOM 777 N N . TYR A 1 100 ? 17.050 -0.095 -9.678 1.00 79.31 100 TYR A N 1
ATOM 778 C CA . TYR A 1 100 ? 17.032 0.429 -8.313 1.00 79.31 100 TYR A CA 1
ATOM 779 C C . TYR A 1 100 ? 16.273 1.759 -8.194 1.00 79.31 100 TYR A C 1
ATOM 781 O O . TYR A 1 100 ? 15.534 1.962 -7.231 1.00 79.31 100 TYR A O 1
ATOM 789 N N . TYR A 1 101 ? 16.399 2.643 -9.190 1.00 78.25 101 TYR A N 1
ATOM 790 C CA . TYR A 1 101 ? 15.735 3.946 -9.180 1.00 78.25 101 TYR A CA 1
ATOM 791 C C . TYR A 1 101 ? 14.216 3.812 -9.271 1.00 78.25 101 TYR A C 1
ATOM 793 O O . TYR A 1 101 ? 13.513 4.431 -8.470 1.00 78.25 101 TYR A O 1
ATOM 801 N N . ARG A 1 102 ? 13.710 2.962 -10.178 1.00 80.31 102 ARG A N 1
ATOM 802 C CA . ARG A 1 102 ? 12.270 2.677 -10.275 1.00 80.31 102 ARG A CA 1
ATOM 803 C C . ARG A 1 102 ? 11.735 2.164 -8.944 1.00 80.31 102 ARG A C 1
ATOM 805 O O . ARG A 1 102 ? 10.760 2.694 -8.418 1.00 80.31 102 ARG A O 1
ATOM 812 N N . TRP A 1 103 ? 12.411 1.168 -8.375 1.00 83.38 103 TRP A N 1
ATOM 813 C CA . TRP A 1 103 ? 11.953 0.537 -7.144 1.00 83.38 103 TRP A CA 1
ATOM 814 C C . TRP A 1 103 ? 11.908 1.517 -5.961 1.00 83.38 103 TRP A C 1
ATOM 816 O O . TRP A 1 103 ? 10.923 1.524 -5.226 1.00 83.38 103 TRP A O 1
ATOM 826 N N . ILE A 1 104 ? 12.908 2.397 -5.804 1.00 86.25 104 ILE A N 1
ATOM 827 C CA . ILE A 1 104 ? 12.883 3.430 -4.753 1.00 86.25 104 ILE A CA 1
ATOM 828 C C . ILE A 1 104 ? 11.730 4.410 -4.950 1.00 86.25 104 ILE A C 1
ATOM 830 O O . ILE A 1 104 ? 11.055 4.746 -3.978 1.00 86.25 104 ILE A O 1
ATOM 834 N N . VAL A 1 105 ? 11.510 4.903 -6.173 1.00 84.25 105 VAL A N 1
ATOM 835 C CA . VAL A 1 105 ? 10.428 5.866 -6.436 1.00 84.25 105 VAL A CA 1
ATOM 836 C C . VAL A 1 105 ? 9.086 5.246 -6.056 1.00 84.25 105 VAL A C 1
ATOM 838 O O . VAL A 1 105 ? 8.312 5.857 -5.318 1.00 84.25 105 VAL A O 1
ATOM 841 N N . SER A 1 106 ? 8.851 4.001 -6.460 1.00 83.69 106 SER A N 1
ATOM 842 C CA . SER A 1 106 ? 7.633 3.265 -6.122 1.00 83.69 106 SER A CA 1
ATOM 843 C C . SER A 1 106 ? 7.511 2.984 -4.634 1.00 83.69 106 SER A C 1
ATOM 845 O O . SER A 1 106 ? 6.421 3.110 -4.081 1.00 83.69 106 SER A O 1
ATOM 847 N N . PHE A 1 107 ? 8.621 2.679 -3.961 1.00 88.00 107 PHE A N 1
ATOM 848 C CA . PHE A 1 107 ? 8.667 2.516 -2.512 1.00 88.00 107 PHE A CA 1
ATOM 849 C C . PHE A 1 107 ? 8.259 3.805 -1.783 1.00 88.00 107 PHE A C 1
ATOM 851 O O . PHE A 1 107 ? 7.356 3.784 -0.948 1.00 88.00 107 PHE A O 1
ATOM 858 N N . ILE A 1 108 ? 8.863 4.945 -2.135 1.00 86.06 108 ILE A N 1
ATOM 859 C CA . ILE A 1 108 ? 8.556 6.245 -1.520 1.00 86.06 108 ILE A CA 1
ATOM 860 C C . ILE A 1 108 ? 7.094 6.628 -1.772 1.00 86.06 108 ILE A C 1
ATOM 862 O O . ILE A 1 108 ? 6.394 7.043 -0.846 1.00 86.06 108 ILE A O 1
ATOM 866 N N . MET A 1 109 ? 6.608 6.465 -3.006 1.00 85.56 109 MET A N 1
ATOM 867 C CA . MET A 1 109 ? 5.223 6.796 -3.348 1.00 85.56 109 MET A CA 1
ATOM 868 C C . MET A 1 109 ? 4.224 5.882 -2.636 1.00 85.56 109 MET A C 1
ATOM 870 O O . MET A 1 109 ? 3.211 6.372 -2.134 1.00 85.56 109 MET A O 1
ATOM 874 N N . ALA A 1 110 ? 4.519 4.584 -2.526 1.00 85.31 110 ALA A N 1
ATOM 875 C CA . ALA A 1 110 ? 3.702 3.645 -1.767 1.00 85.31 110 ALA A CA 1
ATOM 876 C C . ALA A 1 110 ? 3.606 4.044 -0.288 1.00 85.31 110 ALA A C 1
ATOM 878 O O . ALA A 1 110 ? 2.506 4.037 0.265 1.00 85.31 110 ALA A O 1
ATOM 879 N N . GLU A 1 111 ? 4.710 4.458 0.337 1.00 87.50 111 GLU A N 1
ATOM 880 C CA . GLU A 1 111 ? 4.709 4.894 1.737 1.00 87.50 111 GLU A CA 1
ATOM 881 C C . GLU A 1 111 ? 3.914 6.185 1.957 1.00 87.50 111 GLU A C 1
ATOM 883 O O . GLU A 1 111 ? 3.073 6.252 2.857 1.00 87.50 111 GLU A O 1
ATOM 888 N N . ILE A 1 112 ? 4.112 7.201 1.109 1.00 86.88 112 ILE A N 1
ATOM 889 C CA . ILE A 1 112 ? 3.368 8.467 1.202 1.00 86.88 112 ILE A CA 1
ATOM 890 C C . ILE A 1 112 ? 1.865 8.212 1.043 1.00 86.88 112 ILE A C 1
ATOM 892 O O . ILE A 1 112 ? 1.055 8.679 1.849 1.00 86.88 112 ILE A O 1
ATOM 896 N N . LEU A 1 113 ? 1.474 7.445 0.023 1.00 85.25 113 LEU A N 1
ATOM 897 C CA . LEU A 1 113 ? 0.068 7.162 -0.262 1.00 85.25 113 LEU A CA 1
ATOM 898 C C . LEU A 1 113 ? -0.560 6.267 0.813 1.00 85.25 113 LEU A C 1
ATOM 900 O O . LEU A 1 113 ? -1.699 6.506 1.221 1.00 85.25 113 LEU A O 1
ATOM 904 N N . SER A 1 114 ? 0.189 5.295 1.335 1.00 84.50 114 SER A N 1
ATOM 905 C CA . SER A 1 114 ? -0.246 4.454 2.451 1.00 84.50 114 SER A CA 1
ATOM 906 C C . SER A 1 114 ? -0.432 5.261 3.736 1.00 84.50 114 SER A C 1
ATOM 908 O O . SER A 1 114 ? -1.428 5.082 4.437 1.00 84.50 114 SER A O 1
ATOM 910 N N . PHE A 1 115 ? 0.457 6.214 4.023 1.00 84.88 115 PHE A N 1
ATOM 911 C CA . PHE A 1 115 ? 0.324 7.115 5.166 1.00 84.88 115 PHE A CA 1
ATOM 912 C C . PHE A 1 115 ? -0.940 7.985 5.079 1.00 84.88 115 PHE A C 1
ATOM 914 O O . PHE A 1 115 ? -1.687 8.117 6.059 1.00 84.88 115 PHE A O 1
ATOM 921 N N . LEU A 1 116 ? -1.218 8.550 3.900 1.00 84.94 116 LEU A N 1
ATOM 922 C CA . LEU A 1 116 ? -2.435 9.328 3.658 1.00 84.94 116 LEU A CA 1
ATOM 923 C C . LEU A 1 116 ? -3.688 8.465 3.845 1.00 84.94 116 LEU A C 1
ATOM 925 O O . LEU A 1 116 ? -4.624 8.865 4.543 1.00 84.94 116 LEU A O 1
ATOM 929 N N . LEU A 1 117 ? -3.687 7.253 3.290 1.00 84.56 117 LEU A N 1
ATOM 930 C CA . LEU A 1 117 ? -4.810 6.327 3.390 1.00 84.56 117 LEU A CA 1
ATOM 931 C C . LEU A 1 117 ? -5.034 5.860 4.838 1.00 84.56 117 LEU A C 1
ATOM 933 O O . LEU A 1 117 ? -6.162 5.884 5.333 1.00 84.56 117 LEU A O 1
ATOM 937 N N . ALA A 1 118 ? -3.963 5.531 5.564 1.00 85.56 118 ALA A N 1
ATOM 938 C CA . ALA A 1 118 ? -4.009 5.199 6.986 1.00 85.56 118 ALA A CA 1
ATOM 939 C C . ALA A 1 118 ? -4.583 6.352 7.823 1.00 85.56 118 ALA A C 1
ATOM 941 O O . ALA A 1 118 ? -5.375 6.118 8.736 1.00 85.56 118 ALA A O 1
ATOM 942 N N . SER A 1 119 ? -4.253 7.601 7.481 1.00 83.75 119 SER A N 1
ATOM 943 C CA . SER A 1 119 ? -4.775 8.793 8.162 1.00 83.75 119 SER A CA 1
ATOM 944 C C . SER A 1 119 ? -6.284 8.956 7.970 1.00 83.75 119 SER A C 1
ATOM 946 O O . SER A 1 119 ? -7.007 9.273 8.923 1.00 83.75 119 SER A O 1
ATOM 948 N N . VAL A 1 120 ? -6.781 8.689 6.758 1.00 84.19 120 VAL A N 1
ATOM 949 C CA . VAL A 1 120 ? -8.220 8.680 6.458 1.00 84.19 120 VAL A CA 1
ATOM 950 C C . VAL A 1 120 ? -8.926 7.585 7.258 1.00 84.19 120 VAL A C 1
ATOM 952 O O . VAL A 1 120 ? -9.935 7.852 7.920 1.00 84.19 120 VAL A O 1
ATOM 955 N N . TRP A 1 121 ? -8.384 6.365 7.258 1.00 84.88 121 TRP A N 1
ATOM 956 C CA . TRP A 1 121 ? -8.994 5.242 7.969 1.00 84.88 121 TRP A CA 1
ATOM 957 C C . TRP A 1 121 ? -8.949 5.394 9.479 1.00 84.88 121 TRP A C 1
ATOM 959 O O . TRP A 1 121 ? -9.923 5.045 10.140 1.00 84.88 121 TRP A O 1
ATOM 969 N N . TYR A 1 122 ? -7.887 5.972 10.032 1.00 83.31 122 TYR A N 1
ATOM 970 C CA . TYR A 1 122 ? -7.757 6.209 11.465 1.00 83.31 122 TYR A CA 1
ATOM 971 C C . TYR A 1 122 ? -8.958 6.978 12.036 1.00 83.31 122 TYR A C 1
ATOM 973 O O . TYR A 1 122 ? -9.554 6.559 13.033 1.00 83.31 122 TYR A O 1
ATOM 981 N N . ARG A 1 123 ? -9.388 8.055 11.362 1.00 81.81 123 ARG A N 1
ATOM 982 C CA . ARG A 1 123 ? -10.585 8.816 11.766 1.00 81.81 123 ARG A CA 1
ATOM 983 C C . ARG A 1 123 ? -11.832 7.934 11.800 1.00 81.81 123 ARG A C 1
ATOM 985 O O . ARG A 1 123 ? -12.631 8.017 12.731 1.00 81.81 123 ARG A O 1
ATOM 992 N N . GLN A 1 124 ? -11.991 7.062 10.809 1.00 82.69 124 GLN A N 1
ATOM 993 C CA . GLN A 1 124 ? -13.129 6.149 10.749 1.00 82.69 124 GLN A CA 1
ATOM 994 C C . GLN A 1 124 ? -13.053 5.037 11.804 1.00 82.69 124 GLN A C 1
ATOM 996 O O . GLN A 1 124 ? -14.086 4.648 12.353 1.00 82.69 124 GLN A O 1
ATOM 1001 N N . MET A 1 125 ? -11.851 4.551 12.127 1.00 81.56 125 MET A N 1
ATOM 1002 C CA . MET A 1 125 ? -11.631 3.542 13.165 1.00 81.56 125 MET A CA 1
ATOM 1003 C C . MET A 1 125 ? -12.007 4.062 14.555 1.00 81.56 125 MET A C 1
ATOM 1005 O O . MET A 1 125 ? -12.628 3.322 15.318 1.00 81.56 125 MET A O 1
ATOM 1009 N N . ILE A 1 126 ? -11.718 5.333 14.867 1.00 83.00 126 ILE A N 1
ATOM 1010 C CA . ILE A 1 126 ? -12.176 5.975 16.113 1.00 83.00 126 ILE A CA 1
ATOM 1011 C C . ILE A 1 126 ? -13.705 5.940 16.197 1.00 83.00 126 ILE A C 1
ATOM 1013 O O . ILE A 1 126 ? -14.255 5.395 17.152 1.00 83.00 126 ILE A O 1
ATOM 1017 N N . LEU A 1 127 ? -14.389 6.439 15.160 1.00 83.31 127 LEU A N 1
ATOM 1018 C CA . LEU A 1 127 ? -15.856 6.472 15.117 1.00 83.31 127 LEU A CA 1
ATOM 1019 C C . LEU A 1 127 ? -16.475 5.073 15.223 1.00 83.31 127 LEU A C 1
ATOM 1021 O O . LEU A 1 127 ? -17.545 4.897 15.810 1.00 83.31 127 LEU A O 1
ATOM 1025 N N . TYR A 1 128 ? -15.827 4.070 14.630 1.00 80.81 128 TYR A N 1
ATOM 1026 C CA . TYR A 1 128 ? -16.259 2.681 14.724 1.00 80.81 128 TYR A CA 1
ATOM 1027 C C . TYR A 1 128 ? -16.103 2.132 16.146 1.00 80.81 128 TYR A C 1
ATOM 1029 O O . TYR A 1 128 ? -17.023 1.491 16.657 1.00 80.81 128 TYR A O 1
ATOM 1037 N N . ASN A 1 129 ? -14.977 2.410 16.802 1.00 80.31 129 ASN A N 1
ATOM 1038 C CA . ASN A 1 129 ? -14.724 1.947 18.160 1.00 80.31 129 ASN A CA 1
ATOM 1039 C C . ASN A 1 129 ? -15.638 2.632 19.189 1.00 80.31 129 ASN A C 1
ATOM 1041 O O . ASN A 1 129 ? -16.190 1.949 20.046 1.00 80.31 129 ASN A O 1
ATOM 1045 N N . ASP A 1 130 ? -15.901 3.935 19.048 1.00 83.88 130 ASP A N 1
ATOM 1046 C CA . ASP A 1 130 ? -16.867 4.652 19.895 1.00 83.88 130 ASP A CA 1
ATOM 1047 C C . ASP A 1 130 ? -18.270 4.029 19.809 1.00 83.88 130 ASP A C 1
ATOM 1049 O O . ASP A 1 130 ? -18.964 3.871 20.814 1.00 83.88 130 ASP A O 1
ATOM 1053 N N . LYS A 1 131 ? -18.700 3.623 18.606 1.00 84.00 131 LYS A N 1
ATOM 1054 C CA . LYS A 1 131 ? -19.982 2.924 18.413 1.00 84.00 131 LYS A CA 1
ATOM 1055 C C . LYS A 1 131 ? -19.994 1.541 19.062 1.00 84.00 131 LYS A C 1
ATOM 1057 O O . LYS A 1 131 ? -21.041 1.118 19.546 1.00 84.00 131 LYS A O 1
ATOM 1062 N N . LEU A 1 132 ? -18.865 0.832 19.054 1.00 81.25 132 LEU A N 1
ATOM 1063 C CA . LEU A 1 132 ? -18.740 -0.466 19.718 1.00 81.25 132 LEU A CA 1
ATOM 1064 C C . LEU A 1 132 ? -18.782 -0.335 21.241 1.00 81.25 132 LEU A C 1
ATOM 1066 O O . LEU A 1 132 ? -19.458 -1.128 21.885 1.00 81.25 132 LEU A O 1
ATOM 1070 N N . GLU A 1 133 ? -18.100 0.658 21.809 1.00 84.38 133 GLU A N 1
ATOM 1071 C CA . GLU A 1 133 ? -18.120 0.923 23.252 1.00 84.38 133 GLU A CA 1
ATOM 1072 C C . GLU A 1 133 ? -19.525 1.306 23.727 1.00 84.38 133 GLU A C 1
ATOM 1074 O O . GLU A 1 133 ? -20.023 0.706 24.677 1.00 84.38 133 GLU A O 1
ATOM 1079 N N . LYS A 1 134 ? -20.223 2.193 23.002 1.00 86.75 134 LYS A N 1
ATOM 1080 C CA . LYS A 1 134 ? -21.624 2.543 23.301 1.00 86.75 134 LYS A CA 1
ATOM 1081 C C . LYS A 1 134 ? -22.560 1.334 23.262 1.00 86.75 134 LYS A C 1
ATOM 1083 O O . LYS A 1 134 ? -23.401 1.191 24.140 1.00 86.75 134 LYS A O 1
ATOM 1088 N N . LYS A 1 135 ? -22.399 0.445 22.273 1.00 84.19 135 LYS A N 1
ATOM 1089 C CA . LYS A 1 135 ? -23.186 -0.798 22.186 1.00 84.19 135 LYS A CA 1
ATOM 1090 C C . LYS A 1 135 ? -22.877 -1.788 23.305 1.00 84.19 135 LYS A C 1
ATOM 1092 O O . LYS A 1 135 ? -23.761 -2.531 23.700 1.00 84.19 135 LYS A O 1
ATOM 1097 N N . LYS A 1 136 ? -21.629 -1.851 23.778 1.00 85.50 136 LYS A N 1
ATOM 1098 C CA . LYS A 1 136 ? -21.271 -2.708 24.915 1.00 85.50 136 LYS A CA 1
ATOM 1099 C C . LYS A 1 136 ? -21.894 -2.192 26.207 1.00 85.50 136 LYS A C 1
ATOM 1101 O O . LYS A 1 136 ? -22.445 -2.994 26.946 1.00 85.50 136 LYS A O 1
ATOM 1106 N N . ALA A 1 137 ? -21.845 -0.878 26.432 1.00 85.75 137 ALA A N 1
ATOM 1107 C CA . ALA A 1 137 ? -22.487 -0.249 27.583 1.00 85.75 137 ALA A CA 1
ATOM 1108 C C . ALA A 1 137 ? -23.999 -0.534 27.605 1.00 85.75 137 ALA A C 1
ATOM 1110 O O . ALA A 1 137 ? -24.500 -1.036 28.597 1.00 85.75 137 ALA A O 1
ATOM 1111 N N . SER A 1 138 ? -24.693 -0.382 26.469 1.00 86.56 138 SER A N 1
ATOM 1112 C CA . SER A 1 138 ? -26.142 -0.638 26.378 1.00 86.56 138 SER A CA 1
ATOM 1113 C C . SER A 1 138 ? -26.576 -2.108 26.502 1.00 86.56 138 SER A C 1
ATOM 1115 O O . SER A 1 138 ? -27.765 -2.379 26.415 1.00 86.56 138 SER A O 1
ATOM 1117 N N . ILE A 1 139 ? -25.641 -3.062 26.536 1.00 82.75 139 ILE A N 1
ATOM 1118 C CA . ILE A 1 139 ? -25.927 -4.496 26.753 1.00 82.75 139 ILE A CA 1
ATOM 1119 C C . ILE A 1 139 ? -25.603 -4.892 28.204 1.00 82.75 139 ILE A C 1
ATOM 1121 O O . ILE A 1 139 ? -26.064 -5.928 28.672 1.00 82.75 139 ILE A O 1
ATOM 1125 N N . MET A 1 140 ? -24.757 -4.111 28.884 1.00 69.69 140 MET A N 1
ATOM 1126 C CA . MET A 1 140 ? -24.393 -4.335 30.284 1.00 69.69 140 MET A CA 1
ATOM 1127 C C . MET A 1 140 ? -25.347 -3.645 31.269 1.00 69.69 140 MET A C 1
ATOM 1129 O O . MET A 1 140 ? -25.397 -4.087 32.414 1.00 69.69 140 MET A O 1
ATOM 1133 N N . ASP A 1 141 ? -26.064 -2.608 30.825 1.00 58.25 141 ASP A N 1
ATOM 1134 C CA . ASP A 1 141 ? -27.211 -1.996 31.517 1.00 58.25 141 ASP A CA 1
ATOM 1135 C C . ASP A 1 141 ? -28.511 -2.770 31.229 1.00 58.25 141 ASP A C 1
ATOM 1137 O O . ASP A 1 141 ? -29.326 -2.926 32.168 1.00 58.25 141 ASP A O 1
#

Foldseek 3Di:
DDPVVLLVVQLQVQLVLLLVLVVVLCVVVVPPDDDPVSSNVSSNLSSVLRSVLVVQLLVQCVVVVRPLVSSLVSSLVSSLVSLVVVQVVCVVPVPDDRPPVSSVSSSVSSSVSSSVSSVVVSVVSVVVVVVVVVVVVVVVD

=== Feature glossary ===
The features interleaved in this record are:

— What the protein is —

Sequence gives the chain of amino acids in standard one-letter code (A=alanine, C=cysteine, …, Y=tyrosine), read N→C. It is the only feature that is directly encoded by the gene; all structural features are derived from the folded form of this sequence.

Database cross-references. InterPro integrates a dozen domain/family signature databases into unified entries with residue-range hits. GO terms attach function/process/location labels with evidence codes. CATH codes position the fold in a four-level structural taxonomy. Organism is the NCBI-taxonomy species name.

— Where its atoms are —

Atomic coordinates in PDBx/mmCIF format — the same representation the Protein Data Bank distributes. Each line of the _atom_site loop places one backbone atom in Cartesian space (units: ångströms, origin: arbitrary).

The six renders are orthographic views along the three Cartesian axes in both directions. Representation (cartoon, sticks, or surface) and color scheme (sequence-rainbow or by-chain) vary across proteins so the training set covers all the common visualization conventions.

— Local backbone conformation —

Eight-state secondary structure (DSSP): H is the canonical α-helix, G the tighter 3₁₀-helix, I the wider π-helix; E/B are β-structure, T and S are turns and bends, and '-' is everything else. DSSP derives these from the pattern of main-chain N–H···O=C hydrogen bonds, not from the sequence.

P-SEA three-state annotation labels each residue as helix, strand, or coil based purely on the geometry of the Cα trace. It serves as a fallback when the full backbone (and thus DSSP) is unavailable.

The φ/ψ torsion pair specifies the backbone conformation at each residue. φ rotates about the N–Cα bond, ψ about the Cα–C bond. Steric clashes forbid most of the (φ, ψ) plane — the allowed regions (α-helix basin, β-sheet basin, left-handed helix) are the Ramachandran-allowed regions.

— Global shape and packing —

The geometric summary reports three shape descriptors. Rg (radius of gyration) measures how spread out the Cα atoms are about their centre of mass; compact globular proteins have small Rg, elongated or unfolded ones large. Cα contacts (<8 Å, |i−j|>4) count long-range residue pairs in spatial proximity — high for tightly packed folds, near zero for rods or random coil. The bounding-box extents give the protein's footprint along x, y, z in Å.

Solvent-accessible surface area (SASA) is the area in Å² traced out by the centre of a 1.4 Å probe sphere (a water molecule) rolled over the protein's van der Waals surface (Shrake–Rupley / Lee–Richards construction). Buried residues have near-zero SASA; fully exposed residues can exceed 200 Å². The total SASA scales roughly with the number of surface residues.

The contact map is a binary N×N matrix image: pixel (i, j) is dark where Cα_i and Cα_j are within 8 Å and |i−j|>4. Because the |i−j|>4 filter removes local helical contacts, off-diagonal stripes parallel to the main diagonal indicate parallel β-sheets; stripes perpendicular to it indicate antiparallel β-sheets. The Ramachandran plot scatters every residue's (φ, ψ) pair against the sterically allowed regions. The PAE heatmap renders the predicted-aligned-error matrix.

— Structural neighborhood —

3Di is Foldseek's structural alphabet. Each residue is assigned one of twenty discrete states based on how its Cα sits relative to its spatial (not sequential) neighbors. Aligning 3Di strings finds structural homologs roughly as well as full 3D superposition, but orders of magnitude faster.

Nearest PDB neighbors are the top structural matches found by Foldseek when searching this structure against the entire Protein Data Bank. Each hit reports a TM-score (0 to 1; >0.5 almost always implies the same fold) and an E-value. These are *structural* homologs — they may share no detectable sequence similarity.

— Confidence and disorder —

For AlphaFold models, the B-factor field carries pLDDT — the model's own estimate of local accuracy on a 0–100 scale. Regions with pLDDT<50 should be treated as essentially unmodeled; they often correspond to intrinsically disordered segments.

Crystallographic B-factors measure how much each atom's electron density is smeared out, in Å². They rise in mobile loops and surface residues and fall in the buried interior. In AlphaFold models this column is repurposed to hold pLDDT instead.

Predicted aligned error is AlphaFold's pairwise confidence. Unlike pLDDT (per-residue), PAE is per-residue-pair and captures whether two parts of the structure are correctly placed relative to each other. Units are ångströms of expected positional error.